Protein AF-A0A0B7BAX1-F1 (afdb_monomer)

Structure (mmCIF, N/CA/C/O backbone):
data_AF-A0A0B7BAX1-F1
#
_entry.id   AF-A0A0B7BAX1-F1
#
loop_
_atom_site.group_PDB
_atom_site.id
_atom_site.type_symbol
_atom_site.label_atom_id
_atom_site.label_alt_id
_atom_site.label_comp_id
_atom_site.label_asym_id
_atom_site.label_entity_id
_atom_site.label_seq_id
_atom_site.pdbx_PDB_ins_code
_atom_site.Cartn_x
_atom_site.Cartn_y
_atom_site.Cartn_z
_atom_site.occupancy
_atom_site.B_iso_or_equiv
_atom_site.auth_seq_id
_atom_site.auth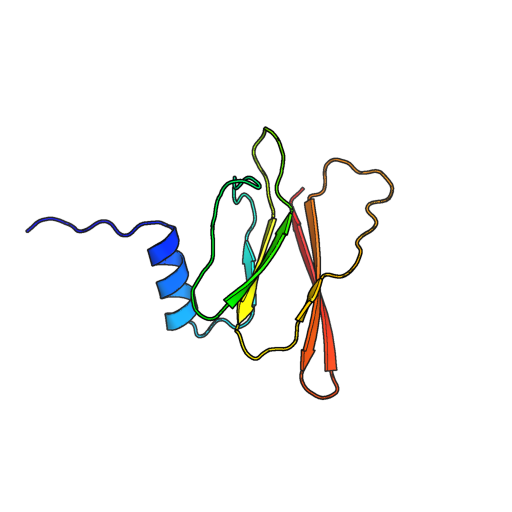_comp_id
_atom_site.auth_asym_id
_atom_site.auth_atom_id
_atom_site.pdbx_PDB_model_num
ATOM 1 N N . MET A 1 1 ? 13.820 -22.872 -28.506 1.00 53.66 1 MET A N 1
ATOM 2 C CA . MET A 1 1 ? 12.613 -22.111 -28.111 1.00 53.66 1 MET A CA 1
ATOM 3 C C . MET A 1 1 ? 13.058 -20.879 -27.337 1.00 53.66 1 MET A C 1
ATOM 5 O O 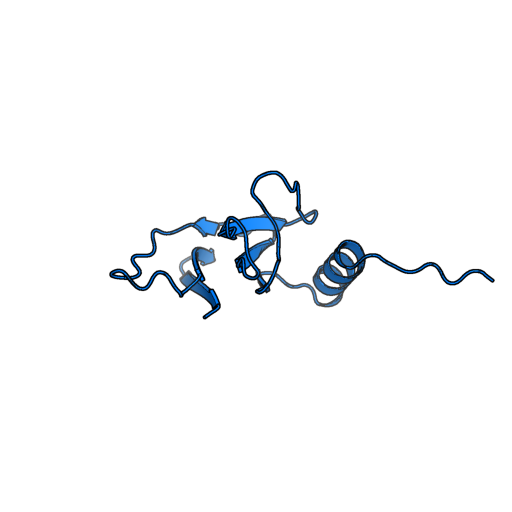. MET A 1 1 ? 13.920 -21.045 -26.478 1.00 53.66 1 MET A O 1
ATOM 9 N N . PRO A 1 2 ? 12.574 -19.664 -27.637 1.00 55.22 2 PRO A N 1
ATOM 10 C CA . PRO A 1 2 ? 12.972 -18.487 -26.873 1.00 55.22 2 PRO A CA 1
ATOM 11 C C . PRO A 1 2 ? 12.352 -18.544 -25.468 1.00 55.22 2 PRO A C 1
ATOM 13 O O . PRO A 1 2 ? 11.156 -18.788 -25.324 1.00 55.22 2 PRO A O 1
ATOM 16 N N . LYS A 1 3 ? 13.165 -18.334 -24.425 1.00 58.91 3 LYS A N 1
ATOM 17 C CA . LYS A 1 3 ? 12.671 -18.106 -23.060 1.00 58.91 3 LYS A CA 1
ATOM 18 C C . LYS A 1 3 ? 12.021 -16.725 -23.023 1.00 58.91 3 LYS A C 1
ATOM 20 O O . LYS A 1 3 ? 12.718 -15.720 -23.128 1.00 58.91 3 LYS A O 1
ATOM 25 N N . VAL A 1 4 ? 10.703 -16.669 -22.875 1.00 70.75 4 VAL A N 1
ATOM 26 C CA . VAL A 1 4 ? 10.005 -15.408 -22.604 1.00 70.75 4 VAL A CA 1
ATOM 27 C C . VAL A 1 4 ? 10.304 -15.018 -21.154 1.00 70.75 4 VAL A C 1
ATOM 29 O O . VAL A 1 4 ? 9.865 -15.704 -20.233 1.00 70.75 4 VAL A O 1
ATOM 32 N N . SER A 1 5 ? 11.088 -13.958 -20.928 1.00 84.19 5 SER A N 1
ATOM 33 C CA . SER A 1 5 ? 11.288 -13.426 -19.575 1.00 84.19 5 SER A CA 1
ATOM 34 C C . SER A 1 5 ? 10.104 -12.545 -19.189 1.00 84.19 5 SER A C 1
ATOM 36 O O . SER A 1 5 ? 9.829 -11.551 -19.863 1.00 84.19 5 SER A O 1
ATOM 38 N N . ILE A 1 6 ? 9.424 -12.880 -18.097 1.00 91.56 6 ILE A N 1
ATOM 39 C CA . ILE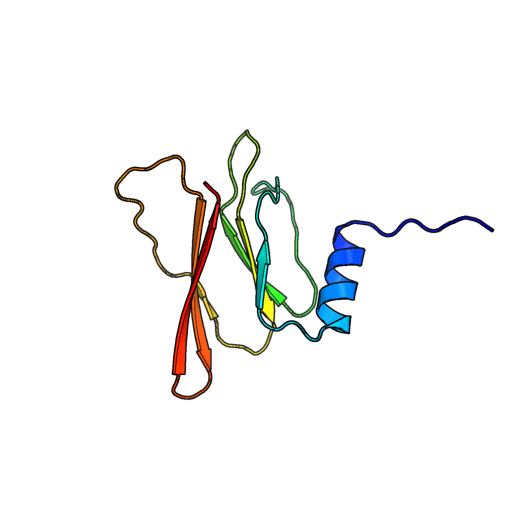 A 1 6 ? 8.383 -12.023 -17.527 1.00 91.56 6 ILE A CA 1
ATOM 40 C C . ILE A 1 6 ? 9.012 -10.814 -16.822 1.00 91.56 6 ILE A C 1
ATOM 42 O O . ILE A 1 6 ? 10.076 -10.905 -16.211 1.00 91.56 6 ILE A O 1
ATOM 46 N N . THR A 1 7 ? 8.351 -9.663 -16.896 1.00 94.38 7 THR A N 1
ATOM 47 C CA . THR A 1 7 ? 8.755 -8.462 -16.150 1.00 94.38 7 THR A CA 1
ATOM 48 C C . THR A 1 7 ? 8.458 -8.618 -14.655 1.00 94.38 7 THR A C 1
ATOM 50 O O . THR A 1 7 ? 7.566 -9.374 -14.271 1.00 94.38 7 THR A O 1
ATOM 53 N N . LYS A 1 8 ? 9.123 -7.833 -13.791 1.00 92.75 8 LYS A N 1
ATOM 54 C CA . LYS A 1 8 ? 8.821 -7.800 -12.343 1.00 92.75 8 LYS A CA 1
ATOM 55 C C . LYS A 1 8 ? 7.343 -7.502 -12.056 1.00 92.75 8 LYS A C 1
ATOM 57 O O . LYS A 1 8 ? 6.758 -8.094 -11.159 1.00 92.75 8 LYS A O 1
ATOM 62 N N . LYS A 1 9 ? 6.723 -6.625 -12.856 1.00 94.56 9 LYS A N 1
ATOM 63 C CA . LYS A 1 9 ? 5.295 -6.294 -12.749 1.00 94.56 9 LYS A CA 1
ATOM 64 C C . LYS A 1 9 ? 4.400 -7.501 -13.052 1.00 94.56 9 LYS A C 1
ATOM 66 O O . LYS A 1 9 ? 3.428 -7.723 -12.341 1.00 94.56 9 LYS A O 1
ATOM 71 N N . GLN A 1 10 ? 4.722 -8.266 -14.096 1.00 95.75 10 GLN A N 1
ATOM 72 C CA . GLN A 1 10 ? 3.982 -9.484 -14.443 1.00 95.75 10 GLN A CA 1
ATOM 73 C C . GLN A 1 10 ? 4.172 -10.572 -13.387 1.00 95.75 10 GLN A C 1
ATOM 75 O O . GLN A 1 10 ? 3.191 -11.184 -12.988 1.00 95.75 10 GLN A O 1
ATOM 80 N N . ALA A 1 11 ? 5.397 -10.761 -12.891 1.00 96.06 11 ALA A N 1
ATOM 81 C CA . ALA A 1 11 ? 5.675 -11.700 -11.806 1.00 96.06 11 ALA A CA 1
ATOM 82 C C . ALA A 1 11 ? 4.885 -11.354 -10.533 1.00 96.06 11 ALA A C 1
ATOM 84 O O . ALA A 1 11 ? 4.279 -12.235 -9.934 1.00 96.06 11 ALA A O 1
ATOM 85 N N . LEU A 1 12 ? 4.826 -10.067 -10.165 1.00 96.31 12 LEU A N 1
ATOM 86 C CA . LEU A 1 12 ? 4.005 -9.600 -9.047 1.00 96.31 12 LEU A CA 1
ATOM 87 C C . LEU A 1 12 ? 2.516 -9.887 -9.287 1.00 96.31 12 LEU A C 1
ATOM 89 O O . LEU A 1 12 ? 1.860 -10.431 -8.412 1.00 96.31 12 LEU A O 1
ATOM 93 N N . ALA A 1 13 ? 1.985 -9.559 -10.467 1.00 97.25 13 ALA A N 1
ATOM 94 C CA . ALA A 1 13 ? 0.576 -9.799 -10.781 1.00 97.25 13 ALA A CA 1
ATOM 95 C C . ALA A 1 13 ? 0.199 -11.291 -10.740 1.00 97.25 13 ALA A C 1
ATOM 97 O O . ALA A 1 13 ? -0.874 -11.624 -10.248 1.00 97.25 13 ALA A O 1
ATOM 98 N N . LEU A 1 14 ? 1.080 -12.174 -11.229 1.00 96.94 14 LEU A N 1
ATOM 99 C CA . LEU A 1 14 ? 0.892 -13.625 -11.150 1.00 96.94 14 LEU A CA 1
ATOM 100 C C . LEU A 1 14 ? 0.866 -14.092 -9.697 1.00 96.94 14 LEU A C 1
ATOM 102 O O . LEU A 1 14 ? -0.101 -14.719 -9.291 1.00 96.94 14 LEU A O 1
ATOM 106 N N . ARG A 1 15 ? 1.865 -13.698 -8.898 1.00 97.25 15 ARG A N 1
ATOM 107 C CA . ARG A 1 15 ? 1.947 -14.061 -7.479 1.00 97.25 15 ARG A CA 1
ATOM 108 C C . ARG A 1 15 ? 0.705 -13.624 -6.697 1.00 97.25 15 ARG A C 1
ATOM 110 O O . ARG A 1 15 ? 0.168 -14.411 -5.930 1.00 97.25 15 ARG A O 1
ATOM 117 N N . LEU A 1 16 ? 0.241 -12.392 -6.914 1.00 98.00 16 LEU A N 1
ATOM 118 C CA . LEU A 1 16 ? -0.961 -11.858 -6.265 1.00 98.00 16 LEU A CA 1
ATOM 119 C C . LEU A 1 16 ? -2.217 -12.675 -6.591 1.00 98.00 16 LEU A C 1
ATOM 121 O O . LEU A 1 16 ? -3.051 -12.882 -5.715 1.00 98.00 16 LEU A O 1
ATOM 125 N N . ALA A 1 17 ? -2.343 -13.140 -7.836 1.00 96.94 17 ALA A N 1
ATOM 126 C CA . ALA A 1 17 ? -3.468 -13.962 -8.264 1.00 96.94 17 ALA A CA 1
ATOM 127 C C . ALA A 1 17 ? -3.360 -15.412 -7.766 1.00 96.94 17 ALA A C 1
ATOM 129 O O . ALA A 1 17 ? -4.344 -15.950 -7.273 1.00 96.94 17 ALA A O 1
ATOM 130 N N . GLU A 1 18 ? -2.183 -16.032 -7.884 1.00 97.75 18 GLU A N 1
ATOM 131 C CA . GLU A 1 18 ? -1.930 -17.429 -7.502 1.00 97.75 18 GLU A CA 1
ATOM 132 C C . GLU A 1 18 ? -2.109 -17.675 -6.003 1.00 97.75 18 GLU A C 1
ATOM 134 O O . GLU A 1 18 ? -2.608 -18.725 -5.612 1.00 97.75 18 GLU A O 1
ATOM 139 N N . GLU A 1 19 ? -1.706 -16.715 -5.171 1.00 98.19 19 GLU A N 1
ATOM 140 C CA . GLU A 1 19 ? -1.824 -16.807 -3.711 1.00 98.19 19 GLU A CA 1
ATOM 141 C C . GLU A 1 19 ? -3.084 -16.123 -3.170 1.00 98.19 19 GLU A C 1
ATOM 143 O O . GLU A 1 19 ? -3.249 -16.020 -1.958 1.00 98.19 19 GLU A O 1
ATOM 148 N N . GLU A 1 20 ? -3.956 -15.631 -4.056 1.00 97.50 20 GLU A N 1
ATOM 149 C CA . GLU A 1 20 ? -5.186 -14.923 -3.697 1.00 97.50 20 GLU A CA 1
ATOM 150 C C . GLU A 1 20 ? -4.953 -13.803 -2.661 1.00 97.50 20 GLU A C 1
ATOM 152 O O . GLU A 1 20 ? -5.732 -13.606 -1.731 1.00 97.50 20 GLU A O 1
ATOM 157 N N . ILE A 1 21 ? -3.892 -13.014 -2.841 1.00 98.38 21 ILE A N 1
ATOM 158 C CA . ILE A 1 21 ? -3.477 -12.000 -1.864 1.00 98.38 21 ILE A CA 1
ATOM 159 C C . ILE A 1 21 ? -4.458 -10.823 -1.843 1.00 98.38 21 ILE A C 1
ATOM 161 O O . ILE A 1 21 ? -4.675 -10.162 -2.859 1.00 98.38 21 ILE A O 1
ATOM 165 N N . ASP A 1 22 ? -4.996 -10.488 -0.673 1.00 98.12 22 ASP A N 1
ATOM 166 C CA . ASP A 1 22 ? -5.897 -9.339 -0.505 1.00 98.12 22 ASP A CA 1
ATOM 167 C C . ASP A 1 22 ? -5.171 -8.017 -0.270 1.00 98.12 22 ASP A C 1
ATOM 169 O O . ASP A 1 22 ? -5.589 -6.971 -0.770 1.00 98.12 22 ASP A O 1
ATOM 173 N N . VAL A 1 23 ? -4.071 -8.057 0.479 1.00 98.19 23 VAL A N 1
ATOM 174 C CA . VAL A 1 23 ? -3.273 -6.882 0.833 1.00 98.19 23 VAL A CA 1
ATOM 175 C C . VAL A 1 23 ? -1.799 -7.239 0.720 1.00 98.19 23 VAL A C 1
ATOM 177 O O . VAL A 1 23 ? -1.366 -8.250 1.266 1.00 98.19 23 VAL A O 1
ATOM 180 N N . VAL A 1 24 ? -1.012 -6.404 0.041 1.00 98.00 24 VAL A N 1
ATOM 181 C CA . VAL A 1 24 ? 0.449 -6.565 -0.018 1.00 98.00 24 VAL A CA 1
ATOM 182 C C . VAL A 1 24 ? 1.160 -5.266 0.316 1.00 98.00 24 VAL A C 1
ATOM 184 O O . VAL A 1 24 ? 0.814 -4.210 -0.209 1.00 98.00 24 VAL A O 1
ATOM 187 N N . CYS A 1 25 ? 2.192 -5.371 1.148 1.00 98.06 25 CYS A N 1
ATOM 188 C CA . CYS A 1 25 ? 3.131 -4.302 1.460 1.00 98.06 25 CYS A CA 1
ATOM 189 C C . CYS A 1 25 ? 4.440 -4.545 0.709 1.00 98.06 25 CYS A C 1
ATOM 191 O O . CYS A 1 25 ? 5.051 -5.600 0.858 1.00 98.06 25 CYS A O 1
ATOM 193 N N . ILE A 1 26 ? 4.872 -3.570 -0.083 1.00 96.69 26 ILE A N 1
ATOM 194 C CA . ILE A 1 26 ? 6.112 -3.612 -0.859 1.00 96.69 26 ILE A CA 1
ATOM 195 C C . ILE A 1 26 ? 6.979 -2.426 -0.437 1.00 96.69 26 ILE A C 1
ATOM 197 O O . ILE A 1 26 ? 6.473 -1.311 -0.284 1.00 96.69 26 ILE A O 1
ATOM 201 N N . GLN A 1 27 ? 8.274 -2.666 -0.255 1.00 95.38 27 GLN A N 1
ATOM 202 C CA . GLN A 1 27 ? 9.290 -1.653 0.040 1.00 95.38 27 GLN A CA 1
ATOM 203 C C . GLN A 1 27 ? 10.327 -1.590 -1.091 1.00 95.38 27 GLN A C 1
ATOM 205 O O . GLN A 1 27 ? 10.330 -2.444 -1.981 1.00 95.38 27 GLN A O 1
ATOM 210 N N . GLU A 1 28 ? 11.187 -0.568 -1.069 1.00 93.50 28 GLU A N 1
ATOM 211 C CA .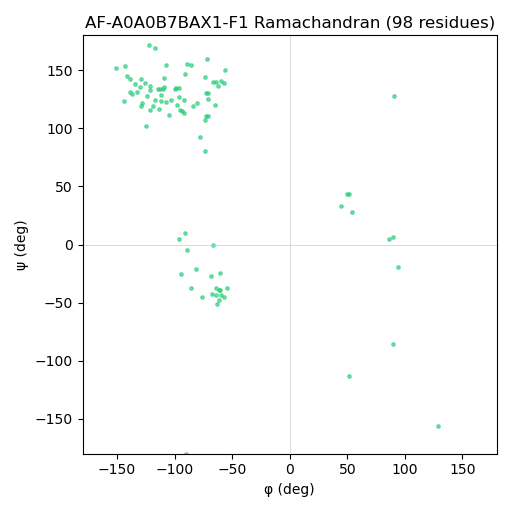 GLU A 1 28 ? 12.218 -0.318 -2.093 1.00 93.50 28 GLU A CA 1
ATOM 212 C C . GLU A 1 28 ? 11.667 -0.324 -3.526 1.00 93.50 28 GLU A C 1
ATOM 214 O O . GLU A 1 28 ? 12.231 -0.902 -4.461 1.00 93.50 28 GLU A O 1
ATOM 219 N N . THR A 1 29 ? 10.515 0.316 -3.712 1.00 93.25 29 THR A N 1
ATOM 220 C CA . THR A 1 29 ? 9.827 0.304 -5.009 1.00 93.25 29 THR A CA 1
ATOM 221 C C . THR A 1 29 ? 10.589 1.075 -6.085 1.00 93.25 29 THR A C 1
ATOM 223 O O . THR A 1 29 ? 10.463 0.753 -7.269 1.00 93.25 29 THR A O 1
ATOM 226 N N . HIS A 1 30 ? 11.391 2.070 -5.686 1.00 92.19 30 HIS A N 1
ATOM 227 C CA . HIS A 1 30 ? 12.160 2.946 -6.578 1.00 92.19 30 HIS A CA 1
ATOM 228 C C . HIS A 1 30 ? 11.292 3.626 -7.644 1.00 92.19 30 HIS A C 1
ATOM 230 O O . HIS A 1 30 ? 11.747 3.932 -8.750 1.00 92.19 30 HIS A O 1
ATOM 236 N N . LEU A 1 31 ? 10.015 3.834 -7.327 1.00 91.31 31 LEU A N 1
ATOM 237 C CA . LEU A 1 31 ? 9.095 4.548 -8.188 1.00 91.31 31 LEU A CA 1
ATOM 238 C C . LEU A 1 31 ? 9.133 6.053 -7.867 1.00 91.31 31 LEU A C 1
ATOM 240 O O . LEU A 1 31 ? 9.479 6.457 -6.763 1.00 91.31 31 LEU A O 1
ATOM 244 N N . ASN A 1 32 ? 8.760 6.879 -8.846 1.00 89.44 32 ASN A N 1
ATOM 245 C CA . ASN A 1 32 ? 8.578 8.321 -8.687 1.00 89.44 32 ASN A CA 1
ATOM 246 C C . ASN A 1 32 ? 7.147 8.703 -9.089 1.00 89.44 32 ASN A C 1
ATOM 248 O O . ASN A 1 32 ? 6.415 7.881 -9.661 1.00 89.44 32 ASN A O 1
ATOM 252 N N . ALA A 1 33 ? 6.768 9.956 -8.838 1.00 86.06 33 ALA A N 1
ATOM 253 C CA . ALA A 1 33 ? 5.421 10.452 -9.110 1.00 86.06 33 ALA A CA 1
ATOM 254 C C . ALA A 1 33 ? 5.026 10.365 -10.599 1.00 86.06 33 ALA A C 1
ATOM 256 O O . ALA A 1 33 ? 3.843 10.280 -10.929 1.00 86.06 33 ALA A O 1
ATOM 257 N N . GLN A 1 34 ? 5.999 10.350 -11.516 1.00 88.00 34 GLN A N 1
ATOM 258 C CA . GLN A 1 34 ? 5.762 10.236 -12.957 1.00 88.00 34 GLN A CA 1
ATOM 259 C C . GLN A 1 34 ? 5.538 8.778 -13.402 1.00 88.00 34 GLN A C 1
ATOM 261 O O . GLN A 1 34 ? 4.929 8.528 -14.447 1.00 88.00 34 GLN A O 1
ATOM 266 N N . HIS A 1 35 ? 5.981 7.791 -12.617 1.00 88.38 35 HIS A N 1
ATOM 267 C CA . HIS A 1 35 ? 5.785 6.377 -12.918 1.00 88.38 35 HIS A CA 1
ATOM 268 C C . HIS A 1 35 ? 4.332 5.945 -12.686 1.00 88.38 35 HIS A C 1
ATOM 270 O O . HIS A 1 35 ? 3.883 5.717 -11.558 1.00 88.38 35 HIS A O 1
ATOM 276 N N . ARG A 1 36 ? 3.614 5.717 -13.793 1.00 87.19 36 ARG A N 1
ATOM 277 C CA . ARG A 1 36 ? 2.288 5.081 -13.805 1.00 87.19 36 ARG A CA 1
ATOM 278 C C . ARG A 1 36 ? 2.396 3.578 -13.543 1.00 87.19 36 ARG A C 1
ATOM 280 O O . ARG A 1 36 ? 2.347 2.762 -14.464 1.00 87.19 36 ARG A O 1
ATOM 287 N N . PHE A 1 37 ? 2.523 3.208 -12.275 1.00 91.44 37 PHE A N 1
ATOM 288 C CA . PHE A 1 37 ? 2.518 1.818 -11.834 1.00 91.44 37 PHE A CA 1
ATOM 289 C C . PHE A 1 37 ? 1.208 1.480 -11.112 1.00 91.44 37 PHE A C 1
ATOM 291 O O . PHE A 1 37 ? 0.864 2.095 -10.111 1.00 91.44 37 PHE A O 1
ATOM 298 N N . TRP A 1 38 ? 0.498 0.471 -11.615 1.00 93.75 38 TRP A N 1
ATOM 299 C CA . TRP A 1 38 ? -0.710 -0.097 -11.011 1.00 93.75 38 TRP A CA 1
ATOM 300 C C . TRP A 1 38 ? -0.824 -1.580 -11.386 1.00 93.75 38 TRP A C 1
ATOM 302 O O . TRP A 1 38 ? -0.345 -1.981 -12.457 1.00 93.75 38 TRP A O 1
ATOM 312 N N . ILE A 1 39 ? -1.462 -2.379 -10.530 1.00 96.81 39 ILE A N 1
ATOM 313 C CA . ILE A 1 39 ? -1.811 -3.783 -10.790 1.00 96.81 39 ILE A CA 1
ATOM 314 C C . ILE A 1 39 ? -3.328 -3.883 -10.940 1.00 96.81 39 ILE A C 1
ATOM 316 O O . ILE A 1 39 ? -4.079 -3.297 -10.164 1.00 96.81 39 ILE A O 1
ATOM 320 N N . ARG A 1 40 ? -3.797 -4.593 -11.972 1.00 96.25 40 ARG A N 1
ATOM 321 C CA . ARG A 1 40 ? -5.235 -4.764 -12.211 1.00 96.25 40 ARG A CA 1
ATOM 322 C C . ARG A 1 40 ? -5.874 -5.506 -11.047 1.00 96.25 40 ARG A C 1
ATOM 324 O O . ARG A 1 40 ? -5.340 -6.516 -10.614 1.00 96.25 40 ARG A O 1
ATOM 331 N N . GLY A 1 41 ? -7.036 -5.029 -10.606 1.00 97.81 41 GLY A N 1
ATOM 332 C CA . GLY A 1 41 ? -7.759 -5.636 -9.490 1.00 97.81 41 GLY A CA 1
ATOM 333 C C . GLY A 1 41 ? -7.319 -5.131 -8.119 1.00 97.81 41 GLY A C 1
ATOM 334 O O . GLY A 1 41 ? -7.851 -5.623 -7.135 1.00 97.81 41 GLY A O 1
ATOM 335 N N . TYR A 1 42 ? -6.412 -4.150 -8.052 1.00 98.56 42 TYR A N 1
ATOM 336 C CA . TYR A 1 42 ? -5.968 -3.544 -6.801 1.00 98.56 42 TYR A CA 1
ATOM 337 C C . TYR A 1 42 ? -6.054 -2.017 -6.849 1.00 98.56 42 TYR A C 1
ATOM 339 O O . TYR A 1 42 ? -5.717 -1.391 -7.858 1.00 98.56 42 TYR A O 1
ATOM 347 N N . GLN A 1 43 ? -6.444 -1.429 -5.723 1.00 97.81 43 GLN A N 1
ATOM 348 C CA . GLN A 1 43 ? -6.273 -0.014 -5.420 1.00 97.81 43 GLN A CA 1
ATOM 349 C C . GLN A 1 43 ? -4.881 0.207 -4.805 1.00 97.81 43 GLN A C 1
ATOM 351 O O . GLN A 1 43 ? -4.280 -0.711 -4.241 1.00 97.81 43 GLN A O 1
ATOM 356 N N . THR A 1 44 ? -4.347 1.417 -4.952 1.00 97.00 44 THR A N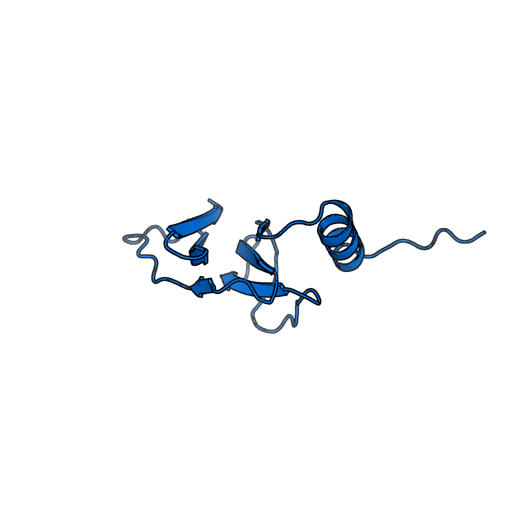 1
ATOM 357 C CA . THR A 1 44 ? -2.920 1.715 -4.763 1.00 97.00 44 THR A CA 1
ATOM 358 C C . THR A 1 44 ? -2.707 2.820 -3.734 1.00 97.00 44 THR A C 1
ATOM 360 O O . THR A 1 44 ? -3.237 3.914 -3.916 1.00 97.00 44 THR A O 1
ATOM 363 N N . PHE A 1 45 ? -1.859 2.581 -2.732 1.00 96.56 45 PHE A N 1
ATOM 364 C CA . PHE A 1 45 ? -1.444 3.577 -1.737 1.00 96.56 45 PHE A CA 1
ATOM 365 C C . PHE A 1 45 ? 0.079 3.588 -1.640 1.00 96.56 45 PHE A C 1
ATOM 367 O O . PHE A 1 45 ? 0.675 2.558 -1.333 1.00 96.56 45 PHE A O 1
ATOM 374 N N . ARG A 1 46 ? 0.735 4.712 -1.926 1.00 94.25 46 ARG A N 1
ATOM 375 C CA . ARG A 1 46 ? 2.204 4.774 -1.979 1.00 94.25 46 ARG A 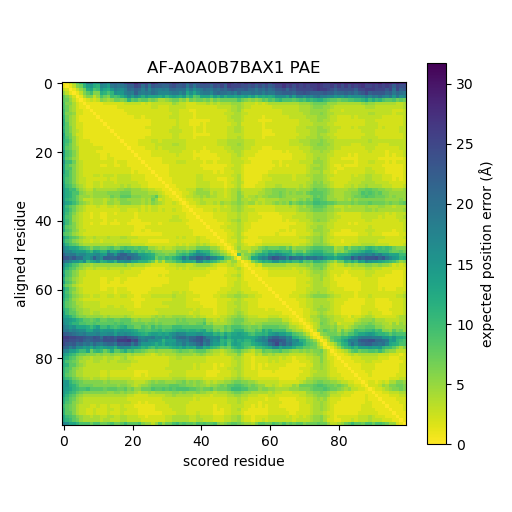CA 1
ATOM 376 C C . ARG A 1 46 ? 2.748 6.084 -1.449 1.00 94.25 46 ARG A C 1
ATOM 378 O O . ARG A 1 46 ? 2.083 7.113 -1.532 1.00 94.25 46 ARG A O 1
ATOM 385 N N . LEU A 1 47 ? 3.980 6.013 -0.972 1.00 92.25 47 LEU A N 1
ATOM 386 C CA . LEU A 1 47 ? 4.828 7.159 -0.704 1.00 92.25 47 LEU A CA 1
ATOM 387 C C . LEU A 1 47 ? 6.089 6.982 -1.543 1.00 92.25 47 LEU A C 1
ATOM 389 O O . LEU A 1 47 ? 6.836 6.022 -1.353 1.00 92.25 47 LEU A O 1
ATOM 393 N N . ASP A 1 48 ? 6.284 7.901 -2.482 1.00 90.62 48 ASP A N 1
ATOM 394 C CA . ASP A 1 48 ? 7.461 7.928 -3.340 1.00 90.62 48 ASP A CA 1
ATOM 395 C C . ASP A 1 48 ? 8.554 8.772 -2.724 1.00 90.62 48 ASP A C 1
ATOM 397 O O . ASP A 1 48 ? 8.284 9.812 -2.120 1.00 90.62 48 ASP A O 1
ATOM 401 N N . ARG A 1 49 ? 9.798 8.372 -2.969 1.00 82.69 49 ARG A N 1
ATOM 402 C CA . ARG A 1 49 ? 10.952 9.188 -2.630 1.00 82.69 49 ARG A CA 1
ATOM 403 C C . ARG A 1 49 ? 11.407 9.979 -3.843 1.00 82.69 49 ARG A C 1
ATOM 405 O O . ARG A 1 49 ? 11.690 9.409 -4.897 1.00 82.69 49 ARG A O 1
ATOM 412 N N . GLU A 1 50 ? 11.531 11.292 -3.688 1.00 73.69 50 GLU A N 1
ATOM 413 C CA . GLU A 1 50 ? 12.228 12.106 -4.681 1.00 73.69 50 GLU A CA 1
ATOM 414 C C . GLU A 1 50 ? 13.745 11.853 -4.598 1.00 73.69 50 GLU A C 1
ATOM 416 O O . GLU A 1 50 ? 14.351 11.867 -3.523 1.00 73.69 50 GLU A O 1
ATOM 421 N N . GLY A 1 51 ? 14.370 11.589 -5.748 1.00 73.56 51 GLY A N 1
ATOM 422 C CA . GLY A 1 51 ? 15.812 11.359 -5.862 1.00 73.56 51 GLY A CA 1
ATOM 423 C C . GLY A 1 51 ? 16.256 9.897 -5.692 1.00 73.56 51 GLY A C 1
ATOM 424 O O . GLY A 1 51 ? 16.494 9.219 -6.691 1.00 73.56 51 GLY A O 1
ATOM 425 N N . HIS A 1 52 ? 16.471 9.449 -4.445 1.00 66.12 52 HIS A N 1
ATOM 426 C CA . HIS A 1 52 ? 17.200 8.211 -4.086 1.00 66.12 52 HIS A CA 1
ATOM 427 C C . HIS A 1 52 ? 16.340 6.928 -3.978 1.00 66.12 52 HIS A C 1
ATOM 429 O O . HIS A 1 52 ? 15.128 6.948 -4.163 1.00 66.12 52 HIS A O 1
ATOM 435 N N . LYS A 1 53 ? 17.006 5.802 -3.650 1.00 83.12 53 LYS A N 1
ATOM 436 C CA . LYS A 1 53 ? 16.416 4.500 -3.282 1.00 83.12 53 LYS A CA 1
ATOM 437 C C . LYS A 1 53 ? 15.454 4.609 -2.088 1.00 83.12 53 LYS A C 1
ATOM 439 O O . LYS A 1 53 ? 15.652 5.451 -1.212 1.00 83.12 53 LYS A O 1
ATOM 444 N N . GLY A 1 54 ? 14.454 3.733 -2.058 1.00 88.56 54 GLY A N 1
ATOM 445 C CA . GLY A 1 54 ? 13.311 3.788 -1.146 1.00 88.56 54 GLY A CA 1
ATOM 446 C C . GLY A 1 54 ? 11.970 3.684 -1.879 1.00 88.56 54 GLY A C 1
ATOM 447 O O . GLY A 1 54 ? 11.875 3.158 -2.995 1.00 88.56 54 GLY A O 1
ATOM 448 N N . GLY A 1 55 ? 10.936 4.200 -1.242 1.00 92.25 55 GLY A N 1
ATOM 449 C CA . GLY A 1 55 ? 9.547 4.177 -1.657 1.00 92.25 55 GLY A CA 1
ATOM 450 C C . GLY A 1 55 ? 8.812 2.949 -1.130 1.00 92.25 55 GLY A C 1
ATOM 451 O O . GLY A 1 55 ? 9.206 1.807 -1.391 1.00 92.25 55 GLY A O 1
ATOM 452 N N . VAL A 1 56 ? 7.680 3.192 -0.475 1.00 95.00 56 VAL A N 1
ATOM 453 C CA . VAL A 1 56 ? 6.762 2.157 0.011 1.00 95.00 56 VAL A CA 1
ATOM 454 C C . VAL A 1 56 ? 5.484 2.156 -0.811 1.00 95.00 56 VAL A C 1
ATOM 456 O O . VAL A 1 56 ? 4.975 3.200 -1.225 1.00 95.00 56 VAL A O 1
ATOM 459 N N . PHE A 1 57 ? 4.949 0.964 -1.048 1.00 96.44 57 PHE A N 1
ATOM 460 C CA . PHE A 1 57 ? 3.772 0.776 -1.872 1.00 96.44 57 PHE A CA 1
ATOM 461 C C . PHE A 1 57 ? 2.901 -0.351 -1.331 1.00 96.44 57 PHE A C 1
ATOM 463 O O . PHE A 1 57 ? 3.349 -1.485 -1.188 1.00 96.44 57 PHE A O 1
ATOM 470 N N . THR A 1 58 ? 1.644 -0.037 -1.056 1.00 98.19 58 THR A N 1
ATOM 471 C CA . THR A 1 58 ? 0.642 -0.998 -0.622 1.00 98.19 58 THR A CA 1
ATOM 472 C C . THR A 1 58 ? -0.447 -1.137 -1.677 1.00 98.19 58 THR A C 1
ATOM 474 O O . THR A 1 58 ? -0.969 -0.146 -2.200 1.00 98.19 58 THR A O 1
ATOM 477 N N . LEU A 1 59 ? -0.794 -2.384 -1.980 1.00 98.31 59 LEU A N 1
ATOM 478 C CA . LEU A 1 59 ? -1.927 -2.733 -2.827 1.00 98.31 59 LEU A CA 1
ATOM 479 C C . LEU A 1 59 ? -3.010 -3.361 -1.955 1.00 98.31 59 LEU A C 1
ATOM 481 O O . LEU A 1 59 ? -2.707 -4.227 -1.137 1.00 98.31 59 LEU A O 1
ATOM 485 N N . VAL A 1 60 ? -4.260 -2.956 -2.165 1.00 98.38 60 VAL A N 1
ATOM 486 C CA . VAL A 1 60 ? -5.439 -3.584 -1.550 1.00 98.38 60 VAL A CA 1
ATOM 487 C C . VAL A 1 60 ? -6.360 -4.063 -2.668 1.00 98.38 60 VAL A C 1
ATOM 489 O O . VAL A 1 60 ? -6.591 -3.326 -3.628 1.00 98.38 60 VAL A O 1
ATOM 492 N N . ARG A 1 61 ? -6.864 -5.295 -2.597 1.00 98.50 61 ARG A N 1
ATOM 493 C CA . ARG A 1 61 ? -7.760 -5.851 -3.617 1.00 98.50 61 ARG A CA 1
ATOM 494 C C . ARG A 1 61 ? -8.987 -4.947 -3.781 1.00 98.50 61 ARG A C 1
ATOM 496 O O . ARG A 1 61 ? -9.539 -4.417 -2.816 1.00 98.50 61 ARG A O 1
ATOM 503 N N . ASN A 1 62 ? -9.408 -4.734 -5.021 1.00 98.00 62 ASN A N 1
ATOM 504 C CA . ASN A 1 62 ? -10.614 -3.976 -5.331 1.00 98.00 62 ASN A CA 1
ATOM 505 C C . ASN A 1 62 ? -11.835 -4.643 -4.686 1.00 98.00 62 ASN A C 1
ATOM 507 O O . ASN A 1 62 ? -11.956 -5.865 -4.699 1.00 98.00 62 ASN A O 1
ATOM 511 N N . GLY A 1 63 ? -12.748 -3.826 -4.163 1.00 96.56 63 GLY A N 1
ATOM 512 C CA . GLY A 1 63 ? -13.923 -4.293 -3.424 1.00 96.56 63 GLY A CA 1
ATOM 513 C C . GLY A 1 63 ? -13.718 -4.341 -1.909 1.00 96.56 63 GLY A C 1
ATOM 514 O O . GLY A 1 63 ? -14.705 -4.267 -1.188 1.00 96.56 63 GLY A O 1
ATOM 515 N N . ILE A 1 64 ? -12.470 -4.361 -1.424 1.00 97.69 64 ILE A N 1
ATOM 516 C CA . ILE A 1 64 ? -12.163 -4.168 -0.002 1.00 97.69 64 ILE A CA 1
ATOM 517 C C . ILE A 1 64 ? -12.091 -2.657 0.280 1.00 97.69 64 ILE A C 1
ATOM 519 O O . ILE A 1 64 ? -11.256 -1.971 -0.323 1.00 97.69 64 ILE A O 1
ATOM 523 N N . PRO A 1 65 ? -12.936 -2.097 1.167 1.00 98.06 65 PRO A N 1
ATOM 524 C CA . PRO A 1 65 ? -12.866 -0.685 1.521 1.00 98.06 65 PRO A CA 1
ATOM 525 C C . PRO A 1 65 ? -11.551 -0.355 2.236 1.00 98.06 65 PRO A C 1
ATOM 527 O O . PRO A 1 65 ? -11.259 -0.886 3.309 1.00 98.06 65 PRO A O 1
ATOM 530 N N . ALA A 1 66 ? -10.769 0.555 1.657 1.00 98.31 66 ALA A N 1
ATOM 531 C CA . ALA A 1 66 ? -9.530 1.035 2.249 1.00 98.31 66 ALA A CA 1
ATOM 532 C C . ALA A 1 66 ? -9.353 2.538 2.018 1.00 98.31 66 ALA A C 1
ATOM 534 O O . ALA A 1 66 ? -9.733 3.076 0.978 1.00 98.31 66 ALA A O 1
ATOM 535 N N . LYS A 1 67 ? -8.759 3.225 2.994 1.00 97.44 67 LYS A N 1
ATOM 536 C CA . LYS A 1 67 ? -8.383 4.639 2.878 1.00 97.44 67 LYS A CA 1
ATOM 537 C C . LYS A 1 67 ? -7.016 4.889 3.489 1.00 97.44 67 LYS A C 1
ATOM 539 O O . LYS A 1 67 ? -6.692 4.328 4.533 1.00 97.44 67 LYS A O 1
ATOM 544 N N . GLN A 1 68 ? -6.241 5.765 2.861 1.00 97.25 68 GLN A N 1
ATOM 545 C CA . GLN A 1 68 ? -4.994 6.239 3.446 1.00 97.25 68 GLN A CA 1
ATOM 546 C C . GLN A 1 68 ? -5.293 7.069 4.698 1.00 97.25 68 GLN A C 1
ATOM 548 O O . GLN A 1 68 ? -6.248 7.849 4.724 1.00 97.25 68 GLN A O 1
ATOM 553 N N . THR A 1 69 ? -4.482 6.894 5.734 1.00 95.25 69 THR A N 1
ATOM 554 C CA . THR A 1 69 ? -4.539 7.680 6.966 1.00 95.25 69 THR A CA 1
ATOM 555 C C . THR A 1 69 ? -3.356 8.631 7.034 1.00 95.25 69 THR A C 1
ATOM 557 O O . THR A 1 69 ? -2.291 8.357 6.477 1.00 95.25 69 THR A O 1
ATOM 560 N N . GLU A 1 70 ? -3.516 9.730 7.766 1.00 89.19 70 GLU A N 1
ATOM 561 C CA . GLU A 1 70 ? -2.382 10.583 8.109 1.00 89.19 70 GLU A CA 1
ATOM 562 C C . GLU A 1 70 ? -1.386 9.816 8.988 1.00 89.19 70 GLU A C 1
ATOM 564 O O . GLU A 1 70 ? -1.768 9.036 9.865 1.00 89.19 70 GLU A O 1
ATOM 569 N N . VAL A 1 71 ? -0.096 10.028 8.731 1.00 86.75 71 VAL A N 1
ATOM 570 C CA . VAL A 1 71 ? 1.001 9.456 9.513 1.00 86.75 71 VAL A CA 1
ATOM 571 C C . VAL A 1 71 ? 1.935 10.584 9.920 1.00 86.75 71 VAL A C 1
ATOM 573 O O . VAL A 1 71 ? 2.483 11.280 9.069 1.00 86.75 71 VAL A O 1
ATOM 576 N N . THR A 1 72 ? 2.141 10.748 11.225 1.00 80.75 72 THR A N 1
ATOM 577 C CA . THR A 1 72 ? 3.034 11.774 11.774 1.00 80.75 72 THR A CA 1
ATOM 578 C C . THR A 1 72 ? 4.330 11.128 12.247 1.00 80.75 72 THR A C 1
ATOM 580 O O . THR A 1 72 ? 4.341 10.421 13.252 1.00 80.75 72 THR A O 1
ATOM 583 N N . THR A 1 73 ? 5.444 11.408 11.571 1.00 72.31 73 THR A N 1
ATOM 584 C CA . THR A 1 73 ? 6.764 10.828 11.891 1.00 72.31 73 THR A CA 1
ATOM 585 C C . THR A 1 73 ? 7.593 11.656 12.882 1.00 72.31 73 THR A C 1
ATOM 587 O O . THR A 1 73 ? 8.764 11.372 13.095 1.00 72.31 73 THR A O 1
ATOM 590 N N . LYS A 1 74 ? 7.019 12.688 13.524 1.00 69.19 74 LYS A N 1
ATOM 591 C CA . LYS A 1 74 ? 7.706 13.569 14.503 1.00 69.19 74 LYS A CA 1
ATOM 592 C C . LYS A 1 74 ? 9.121 14.024 1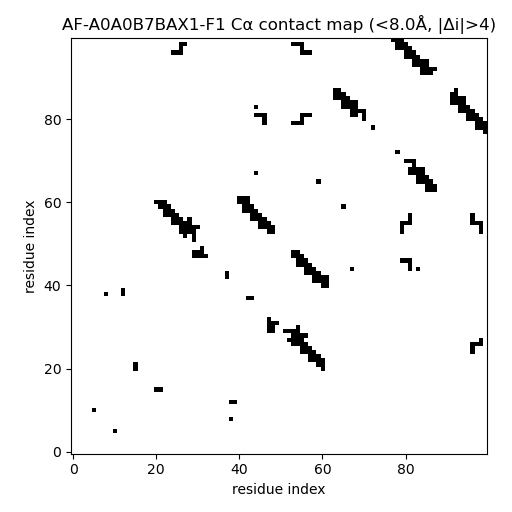4.067 1.00 69.19 74 LYS A C 1
ATOM 594 O O . LYS A 1 74 ? 9.996 14.212 14.905 1.00 69.19 74 LYS A O 1
ATOM 599 N N . GLY A 1 75 ? 9.341 14.222 12.765 1.00 58.72 75 GLY A N 1
ATOM 600 C CA . GLY A 1 75 ? 10.598 14.752 12.228 1.00 58.72 75 GLY A CA 1
ATOM 601 C C . GLY A 1 75 ? 11.677 13.721 11.881 1.00 58.72 75 GLY A C 1
ATOM 602 O O . GLY A 1 75 ? 12.773 14.131 11.504 1.00 58.72 75 GLY A O 1
ATOM 603 N N . THR A 1 76 ? 11.411 12.410 11.941 1.00 59.03 76 THR A N 1
ATOM 604 C CA . THR A 1 76 ? 12.331 11.419 11.359 1.00 59.03 76 THR A CA 1
ATOM 605 C C . THR A 1 76 ? 12.156 11.384 9.841 1.00 59.03 76 THR A C 1
ATOM 607 O O . THR A 1 76 ? 11.318 10.672 9.296 1.00 59.03 76 THR A O 1
ATOM 610 N N . SER A 1 77 ? 12.967 12.173 9.134 1.00 63.56 77 SER A N 1
ATOM 611 C CA . SER A 1 77 ? 12.991 12.235 7.663 1.00 63.56 77 SER A CA 1
ATOM 612 C C . SER A 1 77 ? 13.493 10.951 6.986 1.00 63.56 77 SER A C 1
ATOM 614 O O . SER A 1 77 ? 13.576 10.897 5.761 1.00 63.56 77 SER A O 1
ATOM 616 N N . THR A 1 78 ? 13.853 9.930 7.767 1.00 70.44 78 THR A N 1
ATOM 617 C CA . THR A 1 78 ? 14.418 8.670 7.275 1.00 70.44 78 THR A CA 1
ATOM 618 C C . THR A 1 78 ? 13.379 7.574 7.071 1.00 70.44 78 THR A C 1
ATOM 620 O O . THR A 1 78 ? 13.616 6.696 6.254 1.00 70.44 78 THR A O 1
ATOM 623 N N . ALA A 1 79 ? 12.248 7.610 7.786 1.00 80.44 79 ALA A N 1
ATOM 624 C CA . ALA A 1 79 ? 11.247 6.548 7.729 1.00 80.44 79 ALA A CA 1
ATOM 625 C C . ALA A 1 79 ? 10.179 6.841 6.668 1.00 80.44 79 ALA A C 1
ATOM 627 O O . ALA A 1 79 ? 9.494 7.864 6.720 1.00 80.44 79 ALA A O 1
ATOM 628 N N . GLU A 1 80 ? 10.000 5.912 5.735 1.00 88.12 80 GLU A N 1
ATOM 629 C CA . GLU A 1 80 ? 8.952 5.955 4.719 1.00 88.12 80 GLU A CA 1
ATOM 630 C C . GLU A 1 80 ? 7.764 5.131 5.204 1.00 88.12 80 GLU A C 1
ATOM 632 O O . GLU A 1 80 ? 7.887 3.922 5.399 1.00 88.12 80 GLU A O 1
ATOM 637 N N . ILE A 1 81 ? 6.619 5.786 5.427 1.00 92.44 81 ILE A N 1
ATOM 638 C CA . ILE A 1 81 ? 5.440 5.140 6.014 1.00 92.44 81 ILE A CA 1
ATOM 639 C C . ILE A 1 81 ? 4.185 5.469 5.222 1.00 92.44 81 ILE A C 1
ATOM 641 O O . ILE A 1 81 ? 3.878 6.635 4.978 1.00 92.44 81 ILE A O 1
ATOM 645 N N . VAL A 1 82 ? 3.409 4.435 4.904 1.00 94.62 82 VAL A N 1
ATOM 646 C CA . VAL A 1 82 ? 2.024 4.565 4.441 1.00 94.62 82 VAL A CA 1
ATOM 647 C C . VAL A 1 82 ? 1.112 3.858 5.437 1.00 94.62 82 VAL A C 1
ATOM 649 O O . VAL A 1 82 ? 1.245 2.655 5.661 1.00 94.62 82 VAL A O 1
ATOM 652 N N . GLY A 1 83 ? 0.201 4.624 6.040 1.00 96.62 83 GLY A N 1
ATOM 653 C CA . GLY A 1 83 ? -0.866 4.123 6.904 1.00 96.62 83 GLY A CA 1
ATOM 654 C C . GLY A 1 83 ? -2.164 3.962 6.122 1.00 96.62 83 GLY A C 1
ATOM 655 O O . GLY A 1 83 ? -2.526 4.835 5.331 1.00 96.62 83 GLY A O 1
ATOM 656 N N . ILE A 1 84 ? -2.852 2.839 6.308 1.00 98.00 84 ILE A N 1
ATOM 657 C CA . ILE A 1 84 ? -4.102 2.517 5.614 1.00 98.00 84 ILE A CA 1
ATOM 658 C C . ILE A 1 84 ? -5.077 1.934 6.625 1.00 98.00 84 ILE A C 1
ATOM 660 O O . ILE A 1 84 ? -4.748 0.991 7.341 1.00 98.00 84 ILE A O 1
ATOM 664 N N . LEU A 1 85 ? -6.291 2.475 6.651 1.00 98.25 85 LEU A N 1
ATOM 665 C CA . LEU A 1 85 ? -7.412 1.885 7.365 1.00 98.25 85 LEU A CA 1
ATOM 666 C C . LEU A 1 85 ? -8.196 1.005 6.396 1.00 98.25 85 LEU A C 1
ATOM 668 O O . LEU A 1 85 ? -8.787 1.514 5.442 1.00 98.25 85 LEU A O 1
ATOM 672 N N . ILE A 1 86 ? -8.205 -0.295 6.654 1.00 98.38 86 ILE A N 1
ATOM 673 C CA . ILE A 1 86 ? 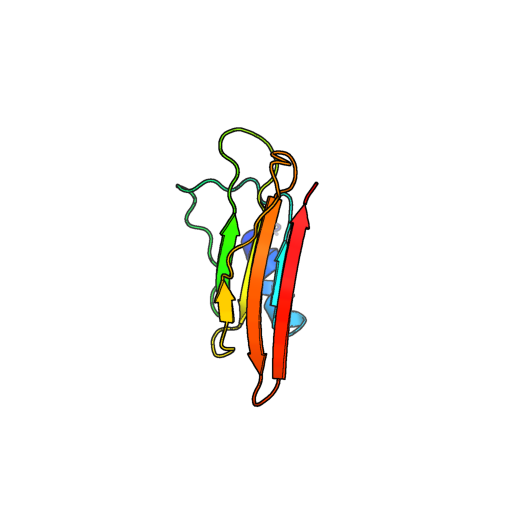-8.993 -1.293 5.934 1.00 98.38 86 ILE A CA 1
ATOM 674 C C . ILE A 1 86 ? -10.236 -1.592 6.769 1.00 98.38 86 ILE A C 1
ATOM 676 O O . ILE A 1 86 ? -10.141 -1.763 7.984 1.00 98.38 86 ILE A O 1
ATOM 680 N N . THR A 1 87 ? -11.406 -1.618 6.137 1.00 97.69 87 THR A N 1
ATOM 681 C CA . THR A 1 87 ? -12.675 -1.939 6.807 1.00 97.69 87 THR A CA 1
ATOM 682 C C . THR A 1 87 ? -13.194 -3.278 6.302 1.00 97.69 87 THR A C 1
ATOM 684 O O . THR A 1 87 ? -13.396 -3.441 5.101 1.00 97.69 87 THR A O 1
ATOM 687 N N . CYS A 1 88 ? -13.422 -4.207 7.224 1.00 93.50 88 CYS A N 1
ATOM 688 C CA . CYS A 1 88 ? -13.992 -5.525 6.974 1.00 93.50 88 CYS A CA 1
ATOM 689 C C . CYS A 1 88 ? -15.211 -5.684 7.884 1.00 93.50 88 CYS A C 1
ATOM 691 O O . CYS A 1 88 ? -15.047 -5.918 9.079 1.00 93.50 88 CYS A O 1
ATOM 693 N N . ASP A 1 89 ? -16.416 -5.529 7.338 1.00 91.62 89 ASP A N 1
ATOM 694 C CA . ASP A 1 89 ? -17.668 -5.542 8.103 1.00 91.62 89 ASP A CA 1
ATOM 695 C C . ASP A 1 89 ? -17.621 -4.576 9.306 1.00 91.62 89 ASP A C 1
ATOM 697 O O . ASP A 1 89 ? -17.525 -3.360 9.130 1.00 91.62 89 ASP A O 1
ATOM 701 N N . GLU A 1 90 ? -17.651 -5.107 10.529 1.00 94.25 90 GLU A N 1
ATOM 702 C CA . GLU A 1 90 ? -17.591 -4.345 11.783 1.00 94.25 90 GLU A CA 1
ATOM 703 C C . GLU A 1 90 ? -16.152 -4.119 12.288 1.00 94.25 90 GLU A C 1
ATOM 705 O O . GLU A 1 90 ? -15.933 -3.419 13.277 1.00 94.25 90 GLU A O 1
ATOM 710 N N . ILE A 1 91 ? -15.154 -4.698 11.616 1.00 96.25 91 ILE A N 1
ATOM 711 C CA . ILE A 1 91 ? -13.745 -4.645 12.003 1.00 96.25 91 ILE A CA 1
ATOM 712 C C . ILE A 1 91 ? -13.019 -3.575 11.191 1.00 96.25 91 ILE A C 1
ATOM 714 O O . ILE A 1 91 ? -13.112 -3.499 9.965 1.00 96.25 91 ILE A O 1
ATOM 718 N N . GLN A 1 92 ? -12.216 -2.775 11.887 1.00 97.00 92 GLN A N 1
ATOM 719 C CA . GLN A 1 92 ? -11.258 -1.869 11.269 1.00 97.00 92 GLN A CA 1
ATOM 720 C C . GLN A 1 92 ? -9.834 -2.328 11.563 1.00 97.00 92 GLN A C 1
ATOM 722 O O . GLN A 1 92 ? -9.463 -2.551 12.714 1.00 97.00 92 GLN A O 1
ATOM 727 N N . ILE A 1 93 ? -9.029 -2.443 10.510 1.00 97.75 93 ILE A N 1
ATOM 728 C CA . ILE A 1 93 ? -7.620 -2.820 10.581 1.00 97.75 93 ILE A CA 1
ATOM 729 C C . ILE A 1 93 ? -6.798 -1.612 10.154 1.00 97.75 93 ILE A C 1
ATOM 731 O O . ILE A 1 93 ? -6.884 -1.161 9.012 1.00 97.75 93 ILE A O 1
ATOM 735 N N . LEU A 1 94 ? -5.990 -1.091 11.072 1.00 97.38 94 LE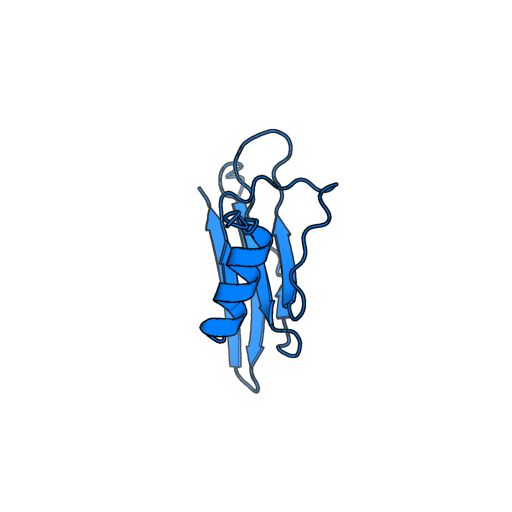U A N 1
ATOM 736 C CA . LEU A 1 94 ? -5.006 -0.062 10.765 1.00 97.38 94 LEU A CA 1
ATOM 737 C C . LEU A 1 94 ? -3.672 -0.731 10.432 1.00 97.38 94 LEU A C 1
ATOM 739 O O . LEU A 1 94 ? -3.050 -1.355 11.290 1.00 97.38 94 LEU A O 1
ATOM 743 N N . LEU A 1 95 ? -3.249 -0.607 9.179 1.00 97.56 95 LEU A N 1
ATOM 744 C CA . LEU A 1 95 ? -2.041 -1.218 8.643 1.00 97.56 95 LEU A CA 1
ATOM 745 C C . LEU A 1 95 ? -1.010 -0.141 8.300 1.00 97.56 95 LEU A C 1
ATOM 747 O O . LEU A 1 95 ? -1.331 0.842 7.636 1.00 97.56 95 LEU A O 1
ATOM 751 N N . TYR A 1 96 ? 0.240 -0.362 8.707 1.00 96.12 96 TYR A N 1
ATOM 752 C CA . TYR A 1 96 ? 1.375 0.490 8.356 1.00 96.12 96 TYR A CA 1
ATOM 753 C C . TYR A 1 96 ? 2.392 -0.296 7.531 1.00 96.12 96 TYR A C 1
ATOM 755 O O . TYR A 1 96 ? 2.893 -1.329 7.974 1.00 96.12 96 TYR A O 1
ATOM 763 N N . ASN A 1 97 ? 2.719 0.210 6.342 1.00 96.75 97 ASN A N 1
ATOM 764 C CA . ASN A 1 97 ? 3.863 -0.242 5.556 1.00 96.75 97 ASN A CA 1
ATOM 765 C C . ASN A 1 97 ? 5.031 0.718 5.804 1.00 96.75 97 ASN A C 1
ATOM 767 O O . ASN A 1 97 ? 4.882 1.912 5.547 1.00 96.75 97 ASN A O 1
ATOM 771 N N . LEU A 1 98 ? 6.144 0.199 6.324 1.00 92.81 98 LEU A N 1
ATOM 772 C CA . LEU A 1 98 ? 7.300 0.962 6.796 1.00 92.81 98 LEU A CA 1
ATOM 773 C C . LEU A 1 98 ? 8.585 0.473 6.116 1.00 92.81 98 LEU A C 1
ATOM 775 O O . LEU A 1 98 ? 8.817 -0.732 6.021 1.00 92.81 98 LEU A O 1
ATOM 779 N N . TYR A 1 99 ? 9.444 1.415 5.734 1.00 91.00 99 TYR A N 1
ATOM 780 C CA . TYR A 1 99 ? 10.838 1.186 5.357 1.00 91.00 99 TYR A CA 1
ATOM 781 C C . TYR A 1 99 ? 11.739 2.229 6.040 1.00 91.00 99 TYR A C 1
ATOM 783 O O . TYR A 1 99 ? 11.358 3.399 6.131 1.00 91.00 99 TYR A O 1
ATOM 791 N N . CYS A 1 100 ? 12.897 1.797 6.550 1.00 84.81 100 CYS A N 1
ATOM 792 C CA . CYS A 1 100 ? 13.844 2.604 7.332 1.00 84.81 100 CYS A CA 1
ATOM 793 C C . CYS A 1 100 ? 15.246 2.548 6.727 1.00 84.81 100 CYS A C 1
ATOM 795 O O . CYS A 1 100 ? 15.663 1.429 6.352 1.00 84.81 100 CYS A O 1
#

Sequence (100 aa):
MPKVSITKKQALALRLAEEEIDVVCIQETHLNAQHRFWIRGYQTFRLDREGHKGGVFTLVRNGIPAKQTEVTTKGTSTAEIVGILITCDEIQILLYNLYC

Foldseek 3Di:
DDDDDDDPLRVVLCVCVVVVPFKDKDKQPQDDPPDPDDHPQWDKDKDHDDPDTIIIIMTGGPPWDKDWDDDDPVPPPPKGKTWMWTDDPPDTDIDIRIDD

Nearest PDB structures (foldseek):
  2v0s-assembly1_A  TM=7.657E-01  e=4.805E-05  Homo sapiens
  7n8k-assembly2_B  TM=7.518E-01  e=9.182E-05  Homo sapiens
  2v0r-assembly2_B  TM=7.631E-01  e=1.754E-04  Homo sapiens
  7n94-assembly2_B  TM=7.530E-01  e=3.352E-04  Homo sapiens
  8uw3-assembly1_A  TM=6.782E-01  e=3.139E-03  Homo sapiens

pLDDT: mean 90.44, std 10.98, range [53.66, 98.56]

Mean predicted aligned error: 5.05 Å

Organism: NCBI:txid1028688

InterPro domains:
  IPR036691 Endonuclease/exonuclease/phosphatase superfamily [G3DSA:3.60.10.10] (3-100)
  IPR036691 Endonuclease/exonuclease/phosphatase superfamily [SSF56219] (8-100)

Solvent-accessible surface area (backbone atoms only — not comparable to full-atom values): 6266 Å² total; per-residue (Å²): 131,86,82,82,80,77,51,74,68,54,51,48,53,49,52,39,61,77,67,65,53,54,66,48,76,45,64,64,64,61,46,45,94,85,57,90,78,83,57,92,67,42,46,83,49,72,43,63,38,85,92,58,86,35,21,33,41,36,40,35,32,62,91,60,53,68,44,79,47,91,74,86,64,88,81,52,89,67,60,42,70,44,34,33,43,36,50,55,93,95,46,76,46,82,44,75,42,75,45,116

Radius of gyration: 15.05 Å; Cα contacts (8 Å, |Δi|>4): 165; chains: 1; bounding box: 35×37×43 Å

Secondary structure (DSSP, 8-state):
----PPPHHHHHHHHHHHTT-SEEEE------TT-----TTEEEEEEPPSSSS--EEEEEETTS-EEEE----TT-TT-EEEEEEEEETTEEEEEEEEE-